Protein AF-A0A9D3UB63-F1 (afdb_monomer)

Str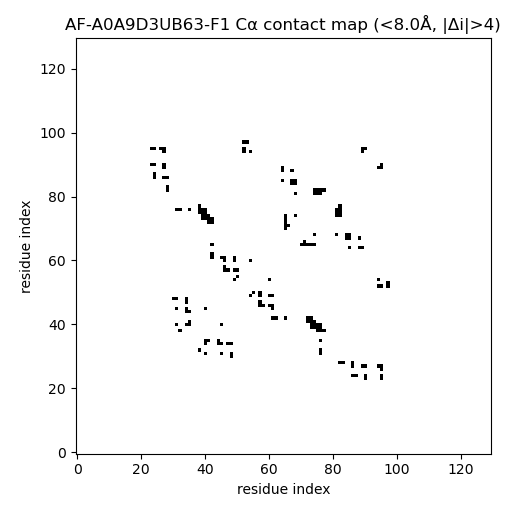ucture (mmCIF, N/CA/C/O backbone):
data_AF-A0A9D3UB63-F1
#
_entry.id   AF-A0A9D3UB63-F1
#
loop_
_atom_site.group_PDB
_atom_site.id
_atom_site.type_symbol
_atom_site.label_atom_id
_atom_site.label_alt_id
_atom_site.label_comp_id
_atom_site.label_asym_id
_atom_site.label_entity_id
_atom_site.label_seq_id
_atom_site.pdbx_PDB_ins_code
_atom_site.Cartn_x
_atom_site.Cartn_y
_atom_site.Cartn_z
_atom_site.occupancy
_atom_site.B_iso_or_equiv
_atom_site.auth_seq_id
_atom_site.auth_comp_id
_atom_site.auth_asym_id
_atom_site.auth_atom_id
_atom_site.pdbx_PDB_model_num
ATOM 1 N N . MET A 1 1 ? 11.722 31.468 -46.242 1.00 42.22 1 MET A N 1
ATOM 2 C CA . MET A 1 1 ? 12.318 30.673 -45.144 1.00 42.22 1 MET A CA 1
ATOM 3 C C . MET A 1 1 ? 11.179 30.040 -44.353 1.00 42.22 1 MET A C 1
ATOM 5 O O . MET A 1 1 ? 10.317 30.798 -43.923 1.00 42.22 1 MET A O 1
ATOM 9 N N . PRO A 1 2 ? 11.086 28.705 -44.220 1.00 45.28 2 PRO A N 1
ATOM 10 C CA . PRO A 1 2 ? 10.014 28.089 -43.444 1.00 45.28 2 PRO A CA 1
ATOM 11 C C . PRO A 1 2 ? 10.282 28.269 -41.943 1.00 45.28 2 PRO A C 1
ATOM 13 O O . PRO A 1 2 ? 11.358 27.945 -41.446 1.00 45.28 2 PRO A O 1
ATOM 16 N N . VAL A 1 3 ? 9.295 28.810 -41.230 1.00 47.94 3 VAL A N 1
ATOM 17 C CA . VAL A 1 3 ? 9.297 28.939 -39.770 1.00 47.94 3 VAL A CA 1
ATOM 18 C C . VAL A 1 3 ? 8.860 27.590 -39.202 1.00 47.94 3 VAL A C 1
ATOM 20 O O . VAL A 1 3 ? 7.702 27.200 -39.341 1.00 47.94 3 VAL A O 1
ATOM 23 N N . PHE A 1 4 ? 9.794 26.841 -38.617 1.00 48.34 4 PHE A N 1
ATOM 24 C CA . PHE A 1 4 ? 9.491 25.563 -37.974 1.00 48.34 4 PHE A CA 1
ATOM 25 C C . PHE A 1 4 ? 8.520 25.775 -36.801 1.00 48.34 4 PHE A C 1
ATOM 27 O O . PHE A 1 4 ? 8.788 26.522 -35.861 1.00 48.34 4 PHE A O 1
ATOM 34 N N . SER A 1 5 ? 7.362 25.119 -36.891 1.00 48.22 5 SER A N 1
ATOM 35 C CA . SER A 1 5 ? 6.271 25.166 -35.918 1.00 48.22 5 SER A CA 1
ATOM 36 C C . SER A 1 5 ? 6.581 24.269 -34.713 1.00 48.22 5 SER A C 1
ATOM 38 O O . SER A 1 5 ? 6.254 23.084 -34.687 1.00 48.22 5 SER A O 1
ATOM 40 N N . SER A 1 6 ? 7.221 24.836 -33.692 1.00 46.97 6 SER A N 1
ATOM 41 C CA . SER A 1 6 ? 7.640 24.131 -32.467 1.00 46.97 6 SER A CA 1
ATOM 42 C C . SER A 1 6 ? 6.583 24.145 -31.349 1.00 46.97 6 SER A C 1
ATOM 44 O O . SER A 1 6 ? 6.937 24.258 -30.178 1.00 46.97 6 SER A O 1
ATOM 46 N N . ARG A 1 7 ? 5.277 24.085 -31.659 1.00 48.91 7 ARG A N 1
ATOM 47 C CA . ARG A 1 7 ? 4.206 24.238 -30.640 1.00 48.91 7 ARG A CA 1
ATOM 48 C C . ARG A 1 7 ? 3.394 22.986 -30.310 1.00 48.91 7 ARG A C 1
ATOM 50 O O . ARG A 1 7 ? 2.526 23.054 -29.445 1.00 48.91 7 ARG A O 1
ATOM 57 N N . VAL A 1 8 ? 3.669 21.851 -30.952 1.00 53.22 8 VAL A N 1
ATOM 58 C CA . VAL A 1 8 ? 2.834 20.638 -30.810 1.00 53.22 8 VAL A CA 1
ATOM 59 C C . VAL A 1 8 ? 3.478 19.547 -29.940 1.00 53.22 8 VAL A C 1
ATOM 61 O O . VAL A 1 8 ? 2.778 18.679 -29.430 1.00 53.22 8 VAL A O 1
ATOM 64 N N . MET A 1 9 ? 4.789 19.612 -29.684 1.00 49.31 9 MET A N 1
ATOM 65 C CA . MET A 1 9 ? 5.508 18.543 -28.972 1.00 49.31 9 MET A CA 1
ATOM 66 C C . MET A 1 9 ? 5.331 18.567 -27.444 1.00 49.31 9 MET A C 1
ATOM 68 O O . MET A 1 9 ? 5.403 17.517 -26.823 1.00 49.31 9 MET A O 1
ATOM 72 N N . PHE A 1 10 ? 5.033 19.709 -26.811 1.00 47.69 10 PHE A N 1
ATOM 73 C CA . PHE A 1 10 ? 4.937 19.780 -25.340 1.00 47.69 10 PHE A CA 1
ATOM 74 C C . PHE A 1 10 ? 3.672 19.127 -24.756 1.00 47.69 10 PHE A C 1
ATOM 76 O O . PHE A 1 10 ? 3.726 18.515 -23.695 1.00 47.69 10 PHE A O 1
ATOM 83 N N . ARG A 1 11 ? 2.533 19.182 -25.460 1.00 52.25 11 ARG A N 1
ATOM 84 C CA . ARG A 1 11 ? 1.254 18.652 -24.942 1.00 52.25 11 ARG A CA 1
ATOM 85 C C . ARG A 1 11 ? 1.214 17.126 -24.828 1.00 52.25 11 ARG A C 1
ATOM 87 O O . ARG A 1 11 ? 0.495 16.600 -23.982 1.00 52.25 11 ARG A O 1
ATOM 94 N N . SER A 1 12 ? 1.964 16.420 -25.674 1.00 54.91 12 SER A N 1
ATOM 95 C CA . SER A 1 12 ? 1.891 14.958 -25.749 1.00 54.91 12 SER A CA 1
ATOM 96 C C . SER A 1 12 ? 2.636 14.261 -24.605 1.00 54.91 12 SER A C 1
ATOM 98 O O . SER A 1 12 ? 2.222 13.181 -24.185 1.00 54.91 12 SER A O 1
ATOM 100 N N . TYR A 1 13 ? 3.704 14.865 -24.073 1.00 56.91 13 TYR A N 1
ATOM 101 C CA . TYR A 1 13 ? 4.464 14.289 -22.956 1.00 56.91 13 TYR A CA 1
ATOM 102 C C . TYR A 1 13 ? 3.701 14.394 -21.632 1.00 56.91 13 TYR A C 1
ATOM 104 O O . TYR A 1 13 ? 3.617 13.407 -20.901 1.00 56.91 13 TYR A O 1
ATOM 112 N N . ASP A 1 14 ? 3.064 15.538 -21.367 1.00 58.19 14 ASP A N 1
ATOM 113 C CA . ASP A 1 14 ? 2.251 15.740 -20.160 1.00 58.19 14 ASP A CA 1
ATOM 114 C C . ASP A 1 14 ? 1.061 14.774 -20.081 1.00 58.19 14 ASP A C 1
ATOM 116 O O . ASP A 1 14 ? 0.749 14.242 -19.015 1.00 58.19 14 ASP A O 1
ATOM 120 N N . GLN A 1 15 ? 0.395 14.507 -21.210 1.00 61.19 15 GLN A N 1
ATOM 121 C CA . GLN A 1 15 ? -0.696 13.529 -21.254 1.00 61.19 15 GLN A CA 1
ATOM 122 C C . GLN A 1 15 ? -0.203 12.100 -21.014 1.00 61.19 15 GLN A C 1
ATOM 124 O O . GLN A 1 15 ? -0.860 11.346 -20.293 1.00 61.19 15 GLN A O 1
ATOM 129 N N . LYS A 1 16 ? 0.956 11.732 -21.570 1.00 61.03 16 LYS A N 1
ATOM 130 C CA . LYS A 1 16 ? 1.533 10.396 -21.391 1.00 61.03 16 LYS A CA 1
ATOM 131 C C . LYS A 1 16 ? 1.916 10.142 -19.929 1.00 61.03 16 LYS A C 1
ATOM 133 O O . LYS A 1 16 ? 1.519 9.122 -19.375 1.00 61.03 16 LYS A O 1
ATOM 138 N N . LEU A 1 17 ? 2.585 11.102 -19.286 1.00 60.47 17 LEU A N 1
ATOM 139 C CA . LEU A 1 17 ? 2.974 11.020 -17.871 1.00 60.47 17 LEU A CA 1
ATOM 140 C C . LEU A 1 17 ? 1.761 10.957 -16.933 1.00 60.47 17 LEU A C 1
ATOM 142 O O . LEU A 1 17 ? 1.756 10.198 -15.964 1.00 60.47 17 LEU A O 1
ATOM 146 N N . ARG A 1 18 ? 0.707 11.731 -17.225 1.00 60.03 18 ARG A N 1
ATOM 147 C CA . ARG A 1 18 ? -0.549 11.691 -16.458 1.00 60.03 18 ARG A CA 1
ATOM 148 C C . ARG A 1 18 ? -1.243 10.338 -16.554 1.00 60.03 18 ARG A C 1
ATOM 150 O O . ARG A 1 18 ? -1.691 9.821 -15.532 1.00 60.03 18 ARG A O 1
ATOM 157 N N . LYS A 1 19 ? -1.309 9.768 -17.759 1.00 66.81 19 LYS A N 1
ATOM 158 C CA . LYS A 1 19 ? -1.910 8.453 -17.992 1.00 66.81 19 LYS A CA 1
ATOM 159 C C . LYS A 1 19 ? -1.121 7.355 -17.280 1.00 66.81 19 LYS A C 1
ATOM 161 O O . LYS A 1 19 ? -1.690 6.607 -16.499 1.00 66.81 19 LYS A O 1
ATOM 166 N N . GLU A 1 20 ? 0.198 7.359 -17.431 1.00 65.81 20 GLU A N 1
ATOM 167 C CA . GLU A 1 20 ? 1.083 6.384 -16.791 1.00 65.81 20 GLU A CA 1
ATOM 168 C C . GLU A 1 20 ? 1.008 6.433 -15.255 1.00 65.81 20 GLU A C 1
ATOM 170 O O . GLU A 1 20 ? 0.964 5.396 -14.592 1.00 65.81 20 GLU A O 1
ATOM 175 N N . ARG A 1 21 ? 0.911 7.632 -14.667 1.00 66.88 21 ARG A N 1
ATOM 176 C CA . ARG A 1 21 ? 0.690 7.797 -13.223 1.00 66.88 21 ARG A CA 1
ATOM 177 C C . ARG A 1 21 ? -0.653 7.217 -12.775 1.00 66.88 21 ARG A C 1
ATOM 179 O O . ARG A 1 21 ? -0.712 6.585 -11.722 1.00 66.88 21 ARG A O 1
ATOM 186 N N . SER A 1 22 ? -1.709 7.429 -13.559 1.00 74.56 22 SER A N 1
ATOM 187 C CA . SER A 1 22 ? -3.040 6.878 -13.286 1.00 74.56 22 SER A CA 1
ATOM 188 C C . SER A 1 22 ? -3.035 5.351 -13.348 1.00 74.56 22 SER A C 1
ATOM 190 O O . SER A 1 22 ? -3.518 4.699 -12.425 1.00 74.56 22 SER A O 1
ATOM 192 N N . ASP A 1 23 ? -2.422 4.780 -14.386 1.00 80.56 23 ASP A N 1
ATOM 193 C CA . ASP A 1 23 ? -2.364 3.331 -14.602 1.00 80.56 23 ASP A CA 1
ATOM 194 C C . ASP A 1 23 ? -1.602 2.629 -13.465 1.00 80.56 23 ASP A C 1
ATOM 196 O O . ASP A 1 23 ? -2.028 1.589 -12.961 1.00 80.56 23 ASP A O 1
ATOM 200 N N . ARG A 1 24 ? -0.500 3.227 -12.993 1.00 79.81 24 ARG A N 1
ATOM 201 C CA . ARG A 1 24 ? 0.290 2.702 -11.865 1.00 79.81 24 ARG A CA 1
ATOM 202 C C . ARG A 1 24 ? -0.478 2.731 -10.550 1.00 79.81 24 ARG A C 1
ATOM 204 O O . ARG A 1 24 ? -0.505 1.731 -9.837 1.00 79.81 24 ARG A O 1
ATOM 211 N N . LYS A 1 25 ? -1.121 3.857 -10.232 1.00 84.94 25 LYS A N 1
ATOM 212 C CA . LYS A 1 25 ? -1.961 3.964 -9.031 1.00 84.94 25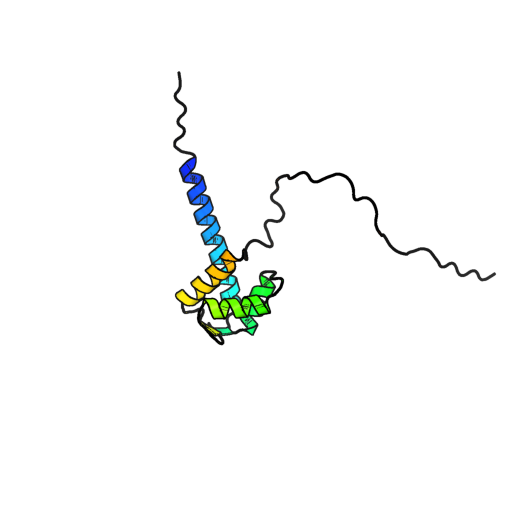 LYS A CA 1
ATOM 213 C C . LYS A 1 25 ? -3.136 2.989 -9.076 1.00 84.94 25 LYS A C 1
ATOM 215 O O . LYS A 1 25 ? -3.442 2.376 -8.059 1.00 84.94 25 LYS A O 1
ATOM 220 N N . SER A 1 26 ? -3.740 2.793 -10.249 1.00 87.19 26 SER A N 1
ATOM 221 C CA . SER A 1 26 ? -4.808 1.808 -10.437 1.00 87.19 26 SER A CA 1
ATOM 222 C C . SER A 1 26 ? -4.326 0.395 -10.109 1.00 87.19 26 SER A C 1
ATOM 224 O O . SER A 1 26 ? -4.969 -0.289 -9.317 1.00 87.19 26 SER A O 1
ATOM 226 N N . LYS A 1 27 ? -3.160 -0.015 -10.628 1.00 87.62 27 LYS A N 1
ATOM 227 C CA . LYS A 1 27 ? -2.568 -1.331 -10.328 1.00 87.62 27 LYS A CA 1
ATOM 228 C C . LYS A 1 27 ? -2.282 -1.515 -8.838 1.00 87.62 27 LYS A C 1
ATOM 230 O O . LYS A 1 27 ? -2.609 -2.551 -8.277 1.00 87.62 27 LYS A O 1
ATOM 235 N N . LEU A 1 28 ? -1.721 -0.499 -8.180 1.00 88.50 28 LEU A N 1
ATOM 236 C CA . LEU A 1 28 ? -1.505 -0.536 -6.730 1.00 88.50 28 LEU A CA 1
ATOM 237 C C . LEU A 1 28 ? -2.825 -0.691 -5.970 1.00 88.50 28 LEU A C 1
ATOM 239 O O . LEU A 1 28 ? -2.918 -1.506 -5.057 1.00 88.50 28 LEU A O 1
ATOM 243 N N . SER A 1 29 ? -3.857 0.058 -6.368 1.00 90.62 29 SER A N 1
ATOM 244 C CA . SER A 1 29 ? -5.178 -0.034 -5.744 1.00 90.62 29 SER A CA 1
ATOM 245 C C . SER A 1 29 ? -5.789 -1.429 -5.888 1.00 90.62 29 SER A C 1
ATOM 247 O O . SER A 1 29 ? -6.415 -1.921 -4.954 1.00 90.62 29 SER A O 1
ATOM 249 N N . GLU A 1 30 ? -5.573 -2.083 -7.029 1.00 90.25 30 GLU A N 1
ATOM 250 C CA . GLU A 1 30 ? -6.048 -3.436 -7.304 1.00 90.25 30 GLU A CA 1
ATOM 251 C C . GLU A 1 30 ? -5.320 -4.471 -6.445 1.00 90.25 30 GLU A C 1
ATOM 253 O O . GLU A 1 30 ? -5.973 -5.312 -5.828 1.00 90.25 30 GLU A O 1
ATOM 258 N N . VAL A 1 31 ? -3.993 -4.349 -6.309 1.00 90.19 31 VAL A N 1
ATOM 259 C CA . VAL A 1 31 ? -3.201 -5.196 -5.405 1.00 90.19 31 VAL A CA 1
ATOM 260 C C . VAL A 1 31 ? -3.733 -5.076 -3.982 1.00 90.19 31 VAL A C 1
ATOM 262 O O . VAL A 1 31 ? -4.122 -6.083 -3.400 1.00 90.19 31 VAL A O 1
ATOM 265 N N . PHE A 1 32 ? -3.852 -3.866 -3.431 1.00 90.06 32 PHE A N 1
ATOM 266 C CA . PHE A 1 32 ? -4.369 -3.696 -2.071 1.00 90.06 32 PHE A CA 1
ATOM 267 C C . PHE A 1 32 ? -5.787 -4.265 -1.912 1.00 90.06 32 PHE A C 1
ATOM 269 O O . PHE A 1 32 ? -6.046 -5.001 -0.963 1.00 90.06 32 PHE A O 1
ATOM 276 N N . LYS A 1 33 ? -6.687 -4.025 -2.871 1.00 90.88 33 LYS A N 1
ATOM 277 C CA . LYS A 1 33 ? -8.036 -4.613 -2.846 1.00 90.88 33 LYS A CA 1
ATOM 278 C C . LYS A 1 33 ? -8.024 -6.142 -2.883 1.00 90.88 33 LYS A C 1
ATOM 280 O O . LYS A 1 33 ? -8.859 -6.746 -2.223 1.00 90.88 33 LYS A O 1
ATOM 285 N N . SER A 1 34 ? -7.093 -6.763 -3.608 1.00 91.50 34 SER A N 1
ATOM 286 C CA . SER A 1 34 ? -6.992 -8.228 -3.697 1.00 91.50 34 SER A CA 1
ATOM 287 C C . SER A 1 34 ? -6.609 -8.894 -2.371 1.00 91.50 34 SER A C 1
ATOM 289 O O . SER A 1 34 ? -7.014 -10.025 -2.120 1.00 91.50 34 SER A O 1
ATOM 291 N N . TYR A 1 35 ? -5.881 -8.178 -1.508 1.00 90.25 35 TYR A N 1
ATOM 292 C CA . TYR A 1 35 ? -5.504 -8.637 -0.166 1.00 90.25 35 TYR A CA 1
ATOM 293 C C . TYR A 1 35 ? -6.512 -8.235 0.919 1.00 90.25 35 TYR A C 1
ATOM 295 O O . TYR A 1 35 ? -6.391 -8.671 2.064 1.00 90.25 35 TYR A O 1
ATOM 303 N N . ALA A 1 36 ? -7.509 -7.411 0.592 1.00 89.56 36 ALA A N 1
ATOM 304 C CA . ALA A 1 36 ? -8.530 -7.017 1.547 1.00 89.56 36 ALA A CA 1
ATOM 305 C C . ALA A 1 36 ? -9.504 -8.174 1.807 1.00 89.56 36 ALA A C 1
ATOM 307 O O . ALA A 1 36 ? -10.154 -8.680 0.893 1.00 89.56 36 ALA A O 1
ATOM 308 N N . SER A 1 37 ? -9.656 -8.554 3.073 1.00 88.38 37 SER A N 1
ATOM 309 C CA . SER A 1 37 ? -10.666 -9.520 3.504 1.00 88.38 37 SER A CA 1
ATOM 310 C C . SER A 1 37 ? -11.913 -8.761 3.938 1.00 88.38 37 SER A C 1
ATOM 312 O O . SER A 1 37 ? -11.849 -7.914 4.822 1.00 88.38 37 SER A O 1
ATOM 314 N N . ASN A 1 38 ? -13.054 -9.013 3.288 1.00 86.88 38 ASN A N 1
ATOM 315 C CA . ASN A 1 38 ? -14.318 -8.305 3.552 1.00 86.88 38 ASN A CA 1
ATOM 316 C C . ASN A 1 38 ? -14.213 -6.767 3.468 1.00 86.88 38 ASN A C 1
ATOM 318 O O . ASN A 1 38 ? -14.896 -6.050 4.195 1.00 86.88 38 ASN A O 1
ATOM 322 N N . GLY A 1 39 ? -13.343 -6.253 2.594 1.00 84.62 39 GLY A N 1
ATOM 323 C CA . GLY A 1 39 ? -13.138 -4.811 2.449 1.00 84.62 39 GLY A CA 1
ATOM 324 C C . GLY A 1 39 ? -12.260 -4.181 3.533 1.00 84.62 39 GLY A C 1
ATOM 325 O O . GLY A 1 39 ? -12.155 -2.955 3.598 1.00 84.62 39 GLY A O 1
ATOM 326 N N . VAL A 1 40 ? -11.596 -4.999 4.349 1.00 89.81 40 VAL A N 1
ATOM 327 C CA . VAL A 1 40 ? -10.672 -4.561 5.393 1.00 89.81 40 VAL A CA 1
ATOM 328 C C . VAL A 1 40 ? -9.275 -5.115 5.116 1.00 89.81 40 VAL A C 1
ATOM 330 O O . VAL A 1 40 ? -9.095 -6.266 4.714 1.00 89.81 40 VAL A O 1
ATOM 333 N N . LEU A 1 41 ? -8.279 -4.249 5.264 1.00 89.69 41 LEU A N 1
ATOM 334 C CA . LEU A 1 41 ? -6.865 -4.532 5.077 1.00 89.69 41 LEU A CA 1
ATOM 335 C C . LEU A 1 41 ? -6.180 -4.469 6.438 1.00 89.69 41 LEU A C 1
ATOM 337 O O . LEU A 1 41 ? -5.819 -3.395 6.930 1.00 89.69 41 LEU A O 1
ATOM 341 N N . ASP A 1 42 ? -6.023 -5.643 7.033 1.00 90.94 42 ASP A N 1
ATOM 342 C CA . ASP A 1 42 ? -5.350 -5.808 8.312 1.00 90.94 42 ASP A CA 1
ATOM 343 C C . ASP A 1 42 ? -3.838 -5.669 8.150 1.00 90.94 42 ASP A C 1
ATOM 345 O O . ASP A 1 42 ? -3.284 -5.753 7.049 1.00 90.94 42 ASP A O 1
ATOM 349 N N . LYS A 1 43 ? -3.135 -5.500 9.270 1.00 88.38 43 LYS A N 1
ATOM 350 C CA . LYS A 1 43 ? -1.671 -5.401 9.295 1.00 88.38 43 LYS A CA 1
ATOM 351 C C . LYS A 1 43 ? -0.973 -6.570 8.586 1.00 88.38 43 LYS A C 1
ATOM 353 O O . LYS A 1 43 ? 0.041 -6.361 7.918 1.00 88.38 43 LYS A O 1
ATOM 358 N N . GLU A 1 44 ? -1.496 -7.787 8.725 1.00 89.81 44 GLU A N 1
ATOM 359 C CA . GLU A 1 44 ? -0.938 -8.975 8.068 1.00 89.81 44 GLU A CA 1
ATOM 360 C C . GLU A 1 44 ? -1.167 -8.946 6.555 1.00 89.81 44 GLU A C 1
ATOM 362 O O . GLU A 1 44 ? -0.210 -9.082 5.795 1.00 89.81 44 GLU A O 1
ATOM 367 N N . SER A 1 45 ? -2.389 -8.639 6.119 1.00 91.44 45 SER A N 1
ATOM 368 C CA . SER A 1 45 ? -2.732 -8.478 4.703 1.00 91.44 45 SER A CA 1
ATOM 369 C C . SER A 1 45 ? -1.950 -7.342 4.037 1.00 91.44 45 SER A C 1
ATOM 371 O O . SER A 1 45 ? -1.523 -7.465 2.891 1.00 91.44 45 SER A O 1
ATOM 373 N N . LEU A 1 46 ? -1.701 -6.243 4.760 1.00 89.88 46 LEU A N 1
ATOM 374 C CA . LEU A 1 46 ? -0.849 -5.142 4.303 1.00 89.88 46 LEU A CA 1
ATOM 375 C C . LEU A 1 46 ? 0.591 -5.603 4.098 1.00 89.88 46 LEU A C 1
ATOM 377 O O . LEU A 1 46 ? 1.205 -5.274 3.085 1.00 89.88 46 LEU A O 1
ATOM 381 N N . LYS A 1 47 ? 1.137 -6.363 5.051 1.00 91.00 47 LYS A N 1
ATOM 382 C CA . LYS A 1 47 ? 2.486 -6.928 4.945 1.00 91.00 47 LYS A CA 1
ATOM 383 C C . LYS A 1 47 ? 2.593 -7.824 3.711 1.00 91.00 47 LYS A C 1
ATOM 385 O O . LYS A 1 47 ? 3.566 -7.690 2.974 1.00 91.00 47 LYS A O 1
ATOM 390 N N . ASP A 1 48 ? 1.602 -8.674 3.463 1.00 90.12 48 ASP A N 1
ATOM 391 C CA . ASP A 1 48 ? 1.594 -9.576 2.308 1.00 90.12 48 ASP A CA 1
ATOM 392 C C . ASP A 1 48 ? 1.420 -8.813 0.986 1.00 90.12 48 ASP A C 1
ATOM 394 O O . ASP A 1 48 ? 2.103 -9.114 0.006 1.00 90.12 48 ASP A O 1
ATOM 398 N N . ALA A 1 49 ? 0.615 -7.747 0.972 1.00 90.25 49 ALA A N 1
ATOM 399 C CA . ALA A 1 49 ? 0.515 -6.841 -0.169 1.00 90.25 49 ALA A CA 1
ATOM 400 C C . ALA A 1 49 ? 1.858 -6.150 -0.468 1.00 90.25 49 ALA A C 1
ATOM 402 O O . ALA A 1 49 ? 2.303 -6.126 -1.614 1.00 90.25 49 ALA A O 1
ATOM 403 N N . PHE A 1 50 ? 2.551 -5.629 0.550 1.00 89.75 50 PHE A N 1
ATOM 404 C CA . PHE A 1 50 ? 3.882 -5.038 0.371 1.00 89.75 50 PHE A CA 1
ATOM 405 C C . PHE A 1 50 ? 4.937 -6.075 -0.022 1.00 89.75 50 PHE A C 1
ATOM 407 O O . PHE A 1 50 ? 5.848 -5.749 -0.781 1.00 89.75 50 PHE A O 1
ATOM 414 N N . LEU A 1 51 ? 4.813 -7.314 0.451 1.00 89.25 51 LEU A N 1
ATOM 415 C CA . LEU A 1 51 ? 5.672 -8.417 0.034 1.00 89.25 51 LEU A CA 1
ATOM 416 C C . LEU A 1 51 ? 5.480 -8.736 -1.458 1.00 89.25 51 LEU A C 1
ATOM 418 O O . LEU A 1 51 ? 6.471 -8.891 -2.163 1.00 89.25 51 LEU A O 1
ATOM 422 N N . HIS A 1 52 ? 4.238 -8.753 -1.956 1.00 88.38 52 HIS A N 1
ATOM 423 C CA . HIS A 1 52 ? 3.942 -8.908 -3.389 1.00 88.38 52 HIS A CA 1
ATOM 424 C C . HIS A 1 52 ? 4.502 -7.738 -4.215 1.00 88.38 52 HIS A C 1
ATOM 426 O O . HIS A 1 52 ? 4.936 -7.912 -5.348 1.00 88.38 52 HIS A O 1
ATOM 432 N N . LEU A 1 53 ? 4.569 -6.539 -3.638 1.00 86.00 53 LEU A N 1
ATOM 433 C CA . LEU A 1 53 ? 5.199 -5.373 -4.265 1.00 86.00 53 LEU A CA 1
ATOM 434 C C . LEU A 1 53 ? 6.742 -5.374 -4.170 1.00 86.00 53 LEU A C 1
ATOM 436 O O . LEU A 1 53 ? 7.357 -4.329 -4.395 1.00 86.00 53 LEU A O 1
ATOM 440 N N . ASP A 1 54 ? 7.364 -6.513 -3.838 1.00 85.06 54 ASP A N 1
ATOM 441 C CA . ASP A 1 54 ? 8.813 -6.697 -3.667 1.00 85.06 54 ASP A CA 1
ATOM 442 C C . ASP A 1 54 ? 9.437 -5.740 -2.627 1.00 85.06 54 ASP A C 1
ATOM 444 O O . ASP A 1 54 ? 10.585 -5.293 -2.748 1.00 85.06 54 ASP A O 1
ATOM 448 N N . ALA A 1 55 ? 8.694 -5.383 -1.573 1.00 84.75 55 ALA A N 1
ATOM 449 C CA . ALA A 1 55 ? 9.232 -4.535 -0.515 1.00 84.75 55 ALA A CA 1
ATOM 450 C C . ALA A 1 55 ? 10.314 -5.267 0.293 1.00 84.75 55 ALA A C 1
ATOM 452 O O . ALA A 1 55 ? 10.073 -6.315 0.882 1.00 84.75 55 ALA A O 1
ATOM 453 N N . ALA A 1 56 ? 11.490 -4.646 0.427 1.00 80.88 56 ALA A N 1
ATO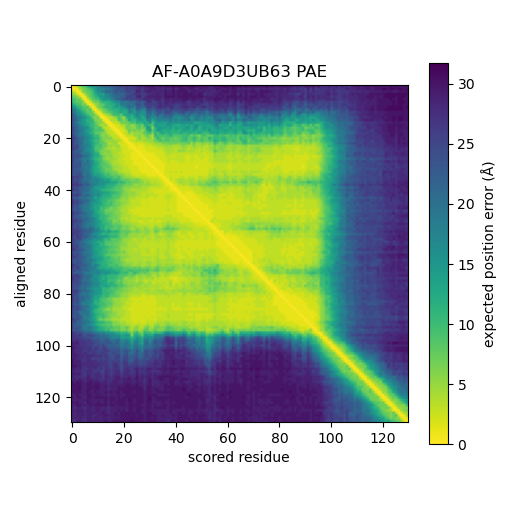M 454 C CA . ALA A 1 56 ? 12.596 -5.192 1.221 1.00 80.88 56 ALA A CA 1
ATOM 455 C C . ALA A 1 56 ? 12.294 -5.294 2.733 1.00 80.88 56 ALA A C 1
ATOM 457 O O . ALA A 1 56 ? 12.896 -6.099 3.437 1.00 80.88 56 ALA A O 1
ATOM 458 N N . MET A 1 57 ? 11.383 -4.464 3.254 1.00 86.00 57 MET A N 1
ATOM 459 C CA . MET A 1 57 ? 10.981 -4.451 4.669 1.00 86.00 57 MET A CA 1
ATOM 460 C C . MET A 1 57 ? 9.452 -4.334 4.799 1.00 86.00 57 MET A C 1
ATOM 462 O O . MET A 1 57 ? 8.957 -3.288 5.228 1.00 86.00 57 MET A O 1
ATOM 466 N N . PRO A 1 58 ? 8.680 -5.375 4.442 1.00 86.12 58 PRO A N 1
ATOM 467 C CA . PRO A 1 58 ? 7.224 -5.283 4.294 1.00 86.12 58 PRO A CA 1
ATOM 468 C C . PRO A 1 58 ? 6.516 -4.936 5.609 1.00 86.12 58 PRO A C 1
ATOM 470 O O . PRO A 1 58 ? 5.590 -4.132 5.620 1.00 86.12 58 PRO A O 1
ATOM 473 N N . TYR A 1 59 ? 7.008 -5.452 6.738 1.00 88.25 59 TYR A N 1
ATOM 474 C CA . TYR A 1 59 ? 6.455 -5.161 8.064 1.00 88.25 59 TYR A CA 1
ATOM 475 C C . TYR A 1 59 ? 6.535 -3.668 8.422 1.00 88.25 59 TYR A C 1
ATOM 477 O O . TYR A 1 59 ? 5.556 -3.073 8.865 1.00 88.25 59 TYR A O 1
ATOM 485 N N . ARG A 1 60 ? 7.689 -3.037 8.168 1.00 88.19 60 ARG A N 1
ATOM 486 C CA . ARG A 1 60 ? 7.891 -1.606 8.433 1.00 88.19 60 ARG A CA 1
ATOM 487 C C . ARG A 1 60 ? 7.042 -0.736 7.505 1.00 88.19 60 ARG A C 1
ATOM 489 O O . ARG A 1 60 ? 6.523 0.283 7.947 1.00 88.19 60 ARG A O 1
ATOM 496 N N . GLN A 1 61 ? 6.890 -1.137 6.239 1.00 89.06 61 GLN A N 1
ATOM 497 C CA . GLN A 1 61 ? 6.037 -0.416 5.288 1.00 89.06 61 GLN A CA 1
ATOM 498 C C . GLN A 1 61 ? 4.559 -0.515 5.672 1.00 89.06 61 GLN A C 1
ATOM 500 O O . GLN A 1 61 ? 3.857 0.485 5.601 1.00 89.06 61 GLN A O 1
ATOM 505 N N . ALA A 1 62 ? 4.098 -1.678 6.141 1.00 89.75 62 ALA A N 1
ATOM 506 C CA . ALA A 1 62 ? 2.732 -1.850 6.631 1.00 89.75 62 ALA A CA 1
ATOM 507 C C . ALA A 1 62 ? 2.435 -0.951 7.846 1.00 89.75 62 ALA A C 1
ATOM 509 O O . ALA A 1 62 ? 1.403 -0.283 7.880 1.00 89.75 62 ALA A O 1
ATOM 510 N N . GLU A 1 63 ? 3.351 -0.874 8.818 1.00 90.25 63 GLU A N 1
ATOM 511 C CA . GLU A 1 63 ? 3.199 0.011 9.983 1.00 90.25 63 GLU A C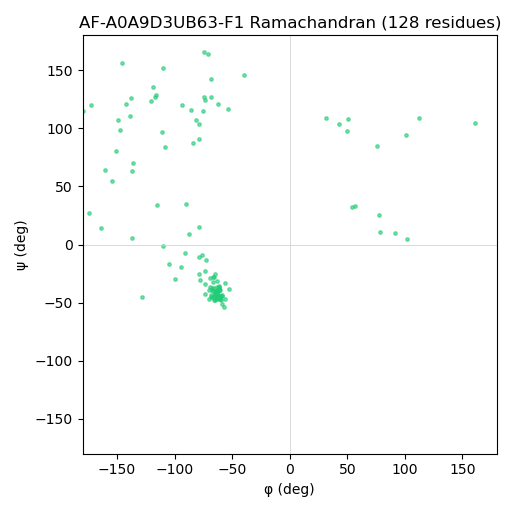A 1
ATOM 512 C C . GLU A 1 63 ? 3.221 1.498 9.612 1.00 90.25 63 GLU A C 1
ATOM 514 O O . GLU A 1 63 ? 2.397 2.275 10.099 1.00 90.25 63 GLU A O 1
ATOM 519 N N . GLU A 1 64 ? 4.142 1.911 8.739 1.00 90.12 64 GLU A N 1
ATOM 520 C CA . GLU A 1 64 ? 4.169 3.291 8.253 1.00 90.12 64 GLU A CA 1
ATOM 521 C C . GLU A 1 64 ? 2.912 3.630 7.450 1.00 90.12 64 GLU A C 1
ATOM 523 O O . GLU A 1 64 ? 2.368 4.717 7.628 1.00 90.12 64 GLU A O 1
ATOM 528 N N . ALA A 1 65 ? 2.422 2.716 6.613 1.00 87.38 65 ALA A N 1
ATOM 529 C CA . ALA A 1 65 ? 1.204 2.911 5.840 1.00 87.38 65 ALA A CA 1
ATOM 530 C C . ALA A 1 65 ? -0.014 3.131 6.747 1.00 87.38 65 ALA A C 1
ATOM 532 O O . ALA A 1 65 ? -0.748 4.099 6.554 1.00 87.38 65 ALA A O 1
ATOM 533 N N . LEU A 1 66 ? -0.182 2.306 7.788 1.00 90.06 66 LEU A N 1
ATOM 534 C CA . LEU A 1 66 ? -1.218 2.498 8.810 1.00 90.06 66 LEU A CA 1
ATOM 535 C C . LEU A 1 66 ? -1.105 3.878 9.468 1.00 90.06 66 LEU A C 1
ATOM 537 O O . LEU A 1 66 ? -2.087 4.619 9.547 1.00 90.06 66 LEU A O 1
ATOM 541 N N . ARG A 1 67 ? 0.113 4.272 9.855 1.00 89.56 67 ARG A N 1
ATOM 542 C CA . ARG A 1 67 ? 0.380 5.575 10.475 1.00 89.56 67 ARG A CA 1
ATOM 543 C C . ARG A 1 67 ? 0.071 6.751 9.545 1.00 89.56 67 ARG A C 1
ATOM 545 O O . ARG A 1 67 ? -0.446 7.759 10.017 1.00 89.56 67 ARG A O 1
ATOM 552 N N . VAL A 1 68 ? 0.378 6.638 8.253 1.00 89.44 68 VAL A N 1
ATOM 553 C CA . VAL A 1 68 ? 0.112 7.679 7.243 1.00 89.44 68 VAL A CA 1
ATOM 554 C C . VAL A 1 68 ? -1.383 7.818 6.970 1.00 89.44 68 VAL A C 1
ATOM 556 O O . VAL A 1 68 ? -1.875 8.937 6.859 1.00 89.44 68 VAL A O 1
ATOM 559 N N . VAL A 1 69 ? -2.115 6.704 6.923 1.00 87.69 69 VAL A N 1
ATOM 560 C CA . VAL A 1 69 ? -3.582 6.701 6.792 1.00 87.69 69 VAL A CA 1
ATOM 561 C C . VAL A 1 69 ? -4.268 7.139 8.099 1.00 87.69 69 VAL A C 1
ATOM 563 O O . VAL A 1 69 ? -5.448 7.476 8.110 1.00 87.69 69 VAL A O 1
ATOM 566 N N . GLY A 1 70 ? -3.534 7.192 9.214 1.00 87.19 70 GLY A N 1
ATOM 567 C CA . GLY A 1 70 ? -4.065 7.591 10.518 1.00 87.19 70 GLY A CA 1
ATOM 568 C C . GLY A 1 70 ? -4.877 6.488 11.201 1.00 87.19 70 GLY A C 1
ATOM 569 O O . GLY A 1 70 ? -5.757 6.776 12.012 1.00 87.19 70 GLY A O 1
ATOM 570 N N . LYS A 1 71 ? -4.603 5.223 10.871 1.00 87.31 71 LYS A N 1
ATOM 571 C CA . LYS A 1 71 ? -5.240 4.041 11.465 1.00 87.31 71 LYS A CA 1
ATOM 572 C C . LYS A 1 71 ? -4.241 3.283 12.330 1.00 87.31 71 LYS A C 1
ATOM 574 O O . LYS A 1 71 ? -3.037 3.323 12.094 1.00 87.31 71 LYS A O 1
ATOM 579 N N . SER A 1 72 ? -4.742 2.582 13.343 1.00 80.88 72 SER A N 1
ATOM 580 C CA . SER A 1 72 ? -3.889 1.834 14.279 1.00 80.88 72 SER A CA 1
ATOM 581 C C . SER A 1 72 ? -3.801 0.340 13.977 1.00 80.88 72 SER A C 1
ATOM 583 O O . SER A 1 72 ? -2.773 -0.261 14.269 1.00 80.88 72 SER A O 1
ATOM 585 N N . TYR A 1 73 ? -4.848 -0.253 13.397 1.00 81.19 73 TYR A N 1
ATOM 586 C CA . TYR A 1 73 ? -4.960 -1.710 13.250 1.00 81.19 73 TYR A CA 1
ATOM 587 C C . TYR A 1 73 ? -5.278 -2.147 11.820 1.00 81.19 73 TYR A C 1
ATOM 589 O O . TYR A 1 73 ? -4.628 -3.052 11.302 1.00 81.19 73 TYR A O 1
ATOM 597 N N . GLU A 1 74 ? -6.225 -1.469 11.175 1.00 88.69 74 GLU A N 1
ATOM 598 C CA . GLU A 1 74 ? -6.777 -1.883 9.887 1.00 88.69 74 GLU A CA 1
ATOM 599 C C . GLU A 1 74 ? -7.136 -0.681 9.005 1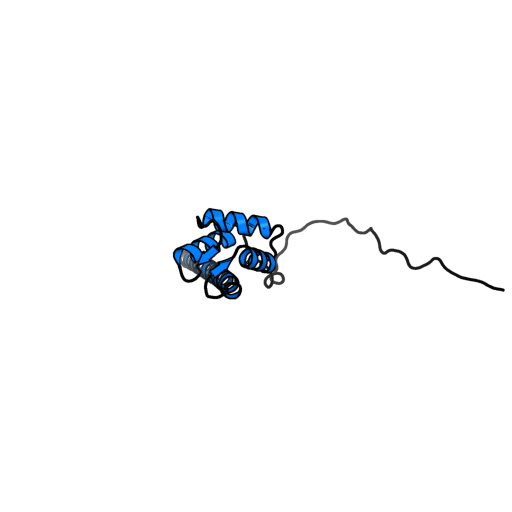.00 88.69 74 GLU A C 1
ATOM 601 O O . GLU A 1 74 ? -7.388 0.427 9.494 1.00 88.69 74 GLU A O 1
ATOM 606 N N . ILE A 1 75 ? -7.167 -0.909 7.693 1.00 87.25 75 ILE A N 1
ATOM 607 C CA . ILE A 1 75 ? -7.564 0.077 6.683 1.00 87.25 75 ILE A CA 1
ATOM 608 C C . ILE A 1 75 ? -8.815 -0.429 5.973 1.00 87.25 75 ILE A C 1
ATOM 610 O O . ILE A 1 75 ? -8.820 -1.526 5.427 1.00 87.25 75 ILE A O 1
ATOM 614 N N . ASN A 1 76 ? -9.868 0.384 5.917 1.00 88.38 76 ASN A N 1
ATOM 615 C CA . ASN A 1 76 ? -11.065 0.041 5.156 1.00 88.38 76 ASN A CA 1
ATOM 616 C C . ASN A 1 76 ? -10.888 0.458 3.687 1.00 88.38 76 ASN A C 1
ATOM 618 O O . ASN A 1 76 ? -10.794 1.649 3.390 1.00 88.38 76 ASN A O 1
ATOM 622 N N . VAL A 1 77 ? -10.876 -0.503 2.759 1.00 85.88 77 VAL A N 1
ATOM 623 C CA . VAL A 1 77 ? -10.712 -0.219 1.321 1.00 85.88 77 VAL A CA 1
ATOM 624 C C . VAL A 1 77 ? -11.982 0.276 0.631 1.00 85.88 77 VAL A C 1
ATOM 626 O O . VAL A 1 77 ? -11.898 0.756 -0.500 1.00 85.88 77 VAL A O 1
ATOM 629 N N . HIS A 1 78 ? -13.145 0.203 1.286 1.00 86.25 78 HIS A N 1
ATOM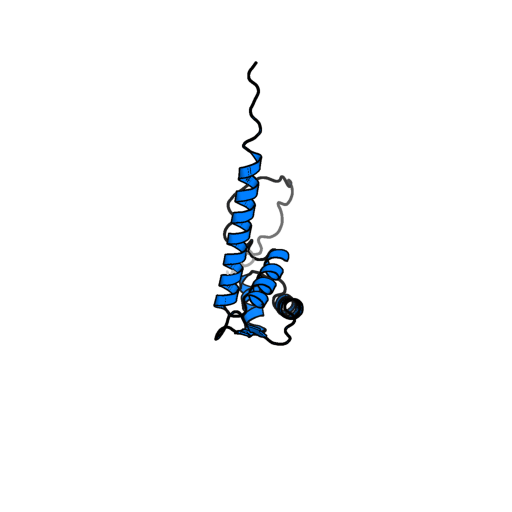 630 C CA . HIS A 1 78 ? -14.351 0.892 0.817 1.00 86.25 78 HIS A CA 1
ATOM 631 C C . HIS A 1 78 ? -14.272 2.401 1.047 1.00 86.25 78 HIS A C 1
ATOM 633 O O . HIS A 1 78 ? -14.946 3.161 0.352 1.00 86.25 78 HIS A O 1
ATOM 639 N N . ASN A 1 79 ? -13.446 2.847 1.998 1.00 88.88 79 ASN A N 1
ATOM 640 C CA . ASN A 1 79 ? -13.173 4.261 2.161 1.00 88.88 79 ASN A CA 1
ATOM 641 C C . ASN A 1 79 ? -12.150 4.700 1.111 1.00 88.88 79 ASN A C 1
ATOM 643 O O . ASN A 1 79 ? -10.948 4.459 1.236 1.00 88.88 79 ASN A O 1
ATOM 647 N N . GLU A 1 80 ? -12.640 5.380 0.078 1.00 87.00 80 GLU A N 1
ATOM 648 C CA . GLU A 1 80 ? -11.812 5.886 -1.016 1.00 87.00 80 GLU A CA 1
ATOM 649 C C . GLU A 1 80 ? -10.680 6.794 -0.522 1.00 87.00 80 GLU A C 1
ATOM 651 O O . GLU A 1 80 ? -9.592 6.771 -1.090 1.00 87.00 80 GLU A O 1
ATOM 656 N N . THR A 1 81 ? -10.896 7.549 0.561 1.00 89.50 81 THR A N 1
ATOM 657 C CA . THR A 1 81 ? -9.870 8.438 1.131 1.00 89.50 81 THR A CA 1
ATOM 658 C C . THR A 1 81 ? -8.714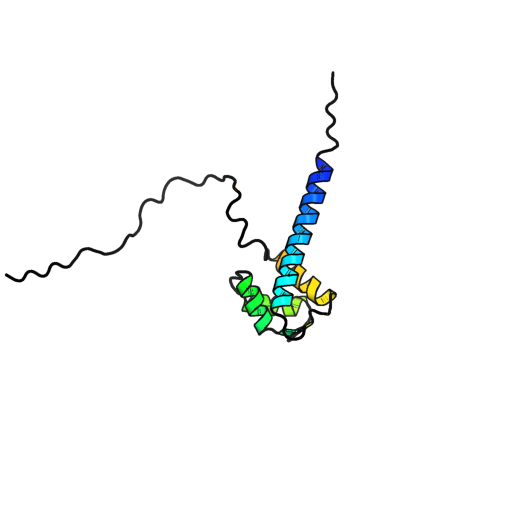 7.638 1.722 1.00 89.50 81 THR A C 1
ATOM 660 O O . THR A 1 81 ? -7.546 7.937 1.457 1.00 89.50 81 THR A O 1
ATOM 663 N N . ASP A 1 82 ? -9.036 6.591 2.482 1.00 89.06 82 ASP A N 1
ATOM 664 C CA . ASP A 1 82 ? -8.046 5.745 3.149 1.00 89.06 82 ASP A CA 1
ATOM 665 C C . ASP A 1 82 ? -7.253 4.941 2.109 1.00 89.06 82 ASP A C 1
ATOM 667 O O . ASP A 1 82 ? -6.019 4.923 2.126 1.00 89.06 82 ASP A O 1
ATOM 671 N N . LEU A 1 83 ? -7.960 4.353 1.137 1.00 89.75 83 LEU A N 1
ATOM 672 C CA . LEU A 1 83 ? -7.347 3.619 0.035 1.00 89.75 83 LEU A CA 1
ATOM 673 C C . LEU A 1 83 ? -6.468 4.523 -0.838 1.00 89.75 83 LEU A C 1
ATOM 675 O O . LEU A 1 83 ? -5.353 4.138 -1.183 1.00 89.75 83 LEU A O 1
ATOM 679 N N . ASN A 1 84 ? -6.934 5.721 -1.200 1.00 91.25 84 ASN A N 1
ATOM 680 C CA . ASN A 1 84 ? -6.154 6.634 -2.034 1.00 91.25 84 ASN A CA 1
ATOM 681 C C . ASN A 1 84 ? -4.895 7.122 -1.299 1.00 91.25 84 ASN A C 1
ATOM 683 O O . ASN A 1 84 ? -3.828 7.196 -1.901 1.00 91.25 84 ASN A O 1
ATOM 687 N N . THR A 1 85 ? -4.982 7.358 0.014 1.00 92.06 85 THR A N 1
ATOM 688 C CA . THR A 1 85 ? -3.825 7.719 0.851 1.00 92.06 85 THR A CA 1
ATOM 689 C C . THR A 1 85 ? -2.799 6.582 0.921 1.00 92.06 85 THR A C 1
ATOM 691 O O . THR A 1 85 ? -1.597 6.822 0.779 1.00 92.06 85 THR A O 1
ATOM 694 N N . LEU A 1 86 ? -3.256 5.334 1.068 1.00 90.50 86 LEU A N 1
ATOM 695 C CA . LEU A 1 86 ? -2.404 4.140 1.027 1.00 90.50 8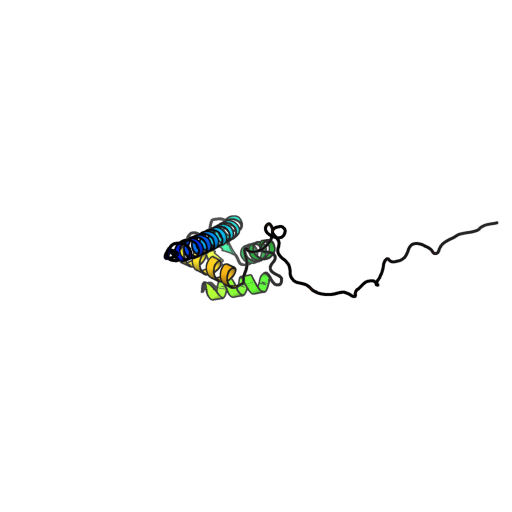6 LEU A CA 1
ATOM 696 C C . LEU A 1 86 ? -1.705 3.982 -0.334 1.00 90.50 86 LEU A C 1
ATOM 698 O O . LEU A 1 86 ? -0.495 3.752 -0.400 1.00 90.50 86 LEU A O 1
ATOM 702 N N . VAL A 1 87 ? -2.458 4.137 -1.425 1.00 91.44 87 VAL A N 1
ATOM 703 C CA . VAL A 1 87 ? -1.937 4.060 -2.797 1.00 91.44 87 VAL A CA 1
ATOM 704 C C . VAL A 1 87 ? -0.935 5.180 -3.064 1.00 91.44 87 VAL A C 1
ATOM 706 O O . VAL A 1 87 ? 0.112 4.927 -3.659 1.00 91.44 87 VAL A O 1
ATOM 709 N N . ASP A 1 88 ? -1.204 6.399 -2.597 1.00 90.62 88 ASP A N 1
ATOM 710 C CA . ASP A 1 88 ? -0.294 7.536 -2.725 1.00 90.62 88 ASP A CA 1
ATOM 711 C C . ASP A 1 88 ? 0.999 7.325 -1.944 1.00 90.62 88 ASP A C 1
ATOM 713 O O . ASP A 1 88 ? 2.081 7.603 -2.467 1.00 90.62 88 ASP A O 1
ATOM 717 N N . TYR A 1 89 ? 0.915 6.777 -0.731 1.00 90.19 89 TYR A N 1
ATOM 718 C CA . TYR A 1 89 ? 2.089 6.380 0.039 1.00 90.19 89 TYR A CA 1
ATOM 719 C C . TYR A 1 89 ? 2.932 5.351 -0.725 1.00 90.19 89 TYR A C 1
ATOM 721 O O . TYR A 1 89 ? 4.132 5.562 -0.925 1.00 90.19 89 TYR A O 1
ATOM 729 N N . ALA A 1 90 ? 2.305 4.276 -1.211 1.00 88.94 90 ALA A N 1
ATOM 730 C CA . ALA A 1 90 ? 3.004 3.218 -1.929 1.00 88.94 90 ALA A CA 1
ATOM 731 C C . ALA A 1 90 ? 3.639 3.733 -3.235 1.00 88.94 90 ALA A C 1
ATOM 733 O O . ALA A 1 90 ? 4.810 3.468 -3.517 1.00 88.94 90 ALA A O 1
ATOM 734 N N . TYR A 1 91 ? 2.900 4.548 -3.989 1.00 87.94 91 TYR A N 1
ATOM 735 C CA . TYR A 1 91 ? 3.379 5.198 -5.205 1.00 87.94 91 TYR A CA 1
ATOM 736 C C . TYR A 1 91 ? 4.581 6.112 -4.929 1.00 87.94 91 TYR A C 1
ATOM 738 O O . TYR A 1 91 ? 5.579 6.058 -5.647 1.00 87.94 91 TYR A O 1
ATOM 746 N N . ASN A 1 92 ? 4.524 6.928 -3.871 1.00 87.69 92 ASN A N 1
ATOM 747 C CA . ASN A 1 92 ? 5.607 7.846 -3.502 1.00 87.69 92 ASN A CA 1
ATOM 748 C C . ASN A 1 92 ? 6.874 7.112 -3.039 1.00 87.69 92 ASN A C 1
ATOM 750 O O . ASN A 1 92 ? 7.977 7.625 -3.221 1.00 87.69 92 ASN A O 1
ATOM 754 N N . LYS A 1 93 ? 6.738 5.909 -2.473 1.00 84.38 93 LYS A N 1
ATOM 755 C CA . LYS A 1 93 ? 7.871 5.026 -2.149 1.00 84.38 93 LYS A CA 1
ATOM 756 C C . LYS A 1 93 ? 8.460 4.318 -3.377 1.00 84.38 93 LYS A C 1
ATOM 758 O O . LYS A 1 93 ? 9.522 3.713 -3.264 1.00 84.38 93 LYS A O 1
ATOM 763 N N . GLY A 1 94 ? 7.806 4.404 -4.537 1.00 82.69 94 GLY A N 1
ATOM 764 C CA . GLY A 1 94 ? 8.251 3.780 -5.785 1.00 82.69 94 GLY A CA 1
ATOM 765 C C . GLY A 1 94 ? 7.705 2.370 -6.019 1.00 82.69 94 GLY A C 1
ATOM 766 O O . GLY A 1 94 ? 8.136 1.700 -6.959 1.00 82.69 94 GLY A O 1
ATOM 767 N N . TYR A 1 95 ? 6.746 1.916 -5.207 1.00 77.19 95 TYR A N 1
ATOM 768 C CA . TYR A 1 95 ? 6.057 0.653 -5.456 1.00 77.19 95 TYR A CA 1
ATOM 769 C C . TYR A 1 95 ? 5.185 0.774 -6.718 1.00 77.19 95 TYR A C 1
ATOM 771 O O . TYR A 1 95 ? 4.620 1.829 -7.005 1.00 77.19 95 TYR A O 1
ATOM 779 N N . GLY A 1 96 ? 5.112 -0.300 -7.510 1.00 65.56 96 GLY A N 1
ATOM 780 C CA . GLY A 1 96 ? 4.430 -0.318 -8.814 1.00 65.56 96 GLY A CA 1
ATOM 781 C C . GLY A 1 96 ? 5.355 -0.233 -10.038 1.00 65.56 96 GLY A C 1
ATOM 782 O O . GLY A 1 96 ? 4.855 -0.167 -11.160 1.00 65.56 96 GLY A O 1
ATOM 783 N N . TRP A 1 97 ? 6.682 -0.243 -9.838 1.00 56.75 97 TRP A N 1
ATOM 784 C CA . TRP A 1 97 ? 7.681 -0.268 -10.922 1.00 56.75 97 TRP A CA 1
ATOM 785 C C . TRP A 1 97 ? 8.178 -1.684 -11.303 1.00 56.75 97 TRP A C 1
ATOM 787 O O . TRP A 1 97 ? 8.662 -1.889 -12.412 1.00 56.75 97 TRP A O 1
ATOM 797 N N . SER A 1 98 ? 8.028 -2.697 -10.452 1.00 49.41 98 SER A N 1
ATOM 798 C CA . SER A 1 98 ? 8.510 -4.068 -10.718 1.00 49.41 98 SER A CA 1
ATOM 799 C C . SER A 1 98 ? 7.294 -5.003 -10.799 1.00 49.41 98 SER A C 1
ATOM 801 O O . SER A 1 98 ? 6.420 -4.900 -9.951 1.00 49.41 98 SER A O 1
ATOM 803 N N . SER A 1 99 ? 7.066 -5.844 -11.817 1.00 37.19 99 SER A N 1
ATOM 804 C CA . SER A 1 99 ? 8.025 -6.707 -12.524 1.00 37.19 99 SER A CA 1
ATOM 805 C C . SER A 1 99 ? 7.605 -7.055 -13.973 1.00 37.19 99 SER A C 1
ATOM 807 O O . SER A 1 99 ? 7.548 -8.225 -14.341 1.00 37.19 99 SER A O 1
ATOM 809 N N . CYS A 1 100 ? 7.326 -6.064 -14.833 1.00 40.00 100 CYS A N 1
ATOM 810 C CA . CYS A 1 100 ? 7.164 -6.317 -16.283 1.00 40.00 100 CYS A CA 1
ATOM 811 C C . CYS A 1 100 ? 7.833 -5.306 -17.235 1.00 40.00 100 CYS A C 1
ATOM 813 O O . CYS A 1 100 ? 7.726 -5.467 -18.443 1.00 40.00 100 CYS A O 1
ATOM 815 N N . ASP A 1 101 ? 8.607 -4.340 -16.729 1.00 39.81 101 ASP A N 1
ATOM 816 C CA . ASP A 1 101 ? 9.385 -3.396 -17.556 1.00 39.81 101 ASP A CA 1
ATOM 817 C C . ASP A 1 101 ? 10.906 -3.561 -17.369 1.00 39.81 101 ASP A C 1
ATOM 819 O O . ASP A 1 101 ? 11.682 -2.611 -17.443 1.00 39.81 101 ASP A O 1
ATOM 823 N N . ARG A 1 102 ? 11.378 -4.799 -17.143 1.00 41.09 102 ARG A N 1
ATOM 824 C CA . ARG A 1 102 ? 12.823 -5.112 -17.195 1.00 41.09 102 ARG A CA 1
ATOM 825 C C . ARG A 1 102 ? 13.319 -5.474 -18.608 1.00 41.09 102 ARG A C 1
ATOM 827 O O . ARG A 1 102 ? 14.469 -5.864 -18.761 1.00 41.09 102 ARG A O 1
ATOM 834 N N . TYR A 1 103 ? 12.492 -5.291 -19.642 1.00 43.56 103 TYR A N 1
ATOM 835 C CA . TYR A 1 103 ? 12.880 -5.420 -21.053 1.00 43.56 103 TYR A CA 1
ATOM 836 C C . TYR A 1 103 ? 12.285 -4.294 -21.914 1.00 43.56 103 TYR A C 1
ATOM 838 O O . TYR A 1 103 ? 11.515 -4.527 -22.836 1.00 43.56 103 TYR A O 1
ATOM 846 N N . SER A 1 104 ? 12.669 -3.047 -21.651 1.00 41.28 104 SER A N 1
ATOM 847 C CA . SER A 1 104 ? 12.633 -2.007 -22.685 1.00 41.28 104 SER A CA 1
ATOM 848 C C . SER A 1 104 ? 13.756 -1.018 -22.408 1.00 41.28 104 SER A C 1
ATOM 850 O O . SER A 1 104 ? 13.789 -0.341 -21.384 1.00 41.28 104 SER A O 1
ATOM 852 N N . GLY A 1 105 ? 14.782 -1.092 -23.251 1.00 40.72 105 GLY A N 1
ATOM 853 C CA . GLY A 1 105 ? 16.122 -0.622 -22.942 1.00 40.72 105 GLY A CA 1
ATOM 854 C C . GLY A 1 105 ? 16.294 0.891 -22.868 1.00 40.72 105 GLY A C 1
ATOM 855 O O . GLY A 1 105 ? 15.523 1.662 -23.431 1.00 40.72 105 GLY A O 1
ATOM 856 N N . SER A 1 106 ? 17.413 1.302 -22.270 1.00 42.56 106 SER A N 1
ATOM 857 C CA . SER A 1 106 ? 18.488 2.009 -22.984 1.00 42.56 106 SER A CA 1
ATOM 858 C C . SER A 1 106 ? 19.641 2.348 -22.037 1.00 42.56 106 SER A C 1
ATOM 860 O O . SER A 1 106 ? 19.499 3.167 -21.140 1.00 42.56 106 SER A O 1
ATOM 862 N N . ARG A 1 107 ? 20.796 1.732 -22.316 1.00 44.62 107 ARG A N 1
ATOM 863 C CA . ARG A 1 107 ? 22.152 2.306 -22.249 1.00 44.62 107 ARG A CA 1
ATOM 864 C C . ARG A 1 107 ? 22.499 3.194 -21.046 1.00 44.62 107 ARG A C 1
ATOM 866 O O . ARG A 1 107 ? 22.314 4.403 -21.115 1.00 44.62 107 ARG A O 1
ATOM 873 N N . LEU A 1 108 ? 23.258 2.637 -20.101 1.00 44.25 108 LEU A N 1
ATOM 874 C CA . LEU A 1 108 ? 24.389 3.353 -19.507 1.00 44.25 108 LEU A CA 1
ATOM 875 C C . LEU A 1 108 ? 25.596 2.421 -19.353 1.00 44.25 108 LEU A C 1
ATOM 877 O O . LEU A 1 108 ? 25.515 1.333 -18.793 1.00 44.25 108 LEU A O 1
ATOM 881 N N . LEU A 1 109 ? 26.703 2.891 -19.922 1.00 48.97 109 LEU A N 1
ATOM 882 C CA . LEU A 1 109 ? 28.064 2.398 -19.778 1.00 48.97 109 LEU A CA 1
ATOM 883 C C . LEU A 1 109 ? 28.475 2.306 -18.302 1.00 48.97 109 LEU A C 1
ATOM 885 O O . LEU A 1 109 ? 28.645 3.337 -17.663 1.00 48.97 109 LEU A O 1
ATOM 889 N N . VAL A 1 110 ? 28.744 1.096 -17.820 1.00 47.59 110 VAL A N 1
ATOM 890 C CA . VAL A 1 110 ? 29.752 0.795 -16.788 1.00 47.59 110 VAL A CA 1
ATOM 891 C C . VAL A 1 110 ? 30.256 -0.596 -17.174 1.00 47.59 110 VAL A C 1
ATOM 893 O O . VAL A 1 110 ? 29.516 -1.566 -17.115 1.00 47.59 110 VAL A O 1
ATOM 896 N N . GLY A 1 111 ? 31.382 -0.727 -17.860 1.00 39.53 111 GLY A N 1
ATOM 897 C CA . GLY A 1 111 ? 32.694 -0.554 -17.263 1.00 39.53 111 GLY A CA 1
ATOM 898 C C . GLY A 1 111 ? 33.345 -1.935 -17.263 1.00 39.53 111 GLY A C 1
ATOM 899 O O . GLY A 1 111 ? 32.892 -2.841 -16.573 1.00 39.53 111 GLY A O 1
ATOM 900 N N . LEU A 1 112 ? 34.354 -2.098 -18.119 1.00 50.25 112 LEU A N 1
ATOM 901 C CA . LEU A 1 112 ? 35.327 -3.186 -18.079 1.00 50.25 112 LEU A CA 1
ATOM 902 C C . LEU A 1 112 ? 35.736 -3.510 -16.627 1.00 50.25 112 LEU A C 1
ATOM 904 O O . LEU A 1 112 ? 35.953 -2.588 -15.844 1.00 50.25 112 LEU A O 1
ATOM 908 N N . ASN A 1 113 ? 35.990 -4.798 -16.371 1.00 47.62 113 ASN A N 1
ATOM 909 C CA . ASN A 1 113 ? 36.642 -5.402 -15.195 1.00 47.62 113 ASN A CA 1
ATOM 910 C C . ASN A 1 113 ? 35.710 -6.027 -14.150 1.00 47.62 113 ASN A C 1
ATOM 912 O O . ASN A 1 113 ? 35.272 -5.399 -13.195 1.00 47.62 113 ASN A O 1
ATOM 916 N N . GLY A 1 114 ? 35.508 -7.334 -14.309 1.00 37.59 114 GLY A N 1
ATOM 917 C CA . GLY A 1 114 ? 34.939 -8.213 -13.290 1.00 37.59 114 GLY A CA 1
ATOM 918 C C . GLY A 1 114 ? 34.960 -9.685 -13.701 1.00 37.59 114 GLY A C 1
ATOM 919 O O . GLY A 1 114 ? 34.099 -10.451 -13.290 1.00 37.59 114 GLY A O 1
ATOM 920 N N . LEU A 1 115 ? 35.903 -10.080 -14.564 1.00 50.25 115 LEU A N 1
ATOM 921 C CA . LEU A 1 115 ? 36.147 -11.477 -14.904 1.00 50.25 115 LEU A CA 1
ATOM 922 C C . LEU A 1 115 ? 37.072 -12.056 -13.838 1.00 50.25 115 LEU A C 1
ATOM 924 O O . LEU A 1 115 ? 38.282 -11.962 -13.985 1.00 50.25 115 LEU A O 1
ATOM 928 N N . LEU A 1 116 ? 36.486 -12.563 -12.755 1.00 51.72 116 LEU A N 1
ATOM 929 C CA . LEU A 1 116 ? 37.003 -13.626 -11.883 1.00 51.72 116 LEU A CA 1
ATOM 930 C C . LEU A 1 116 ? 36.266 -13.547 -10.551 1.00 51.72 116 LEU A C 1
ATOM 932 O O . LEU A 1 116 ? 36.573 -12.686 -9.736 1.00 51.72 116 LEU A O 1
ATOM 936 N N . LEU A 1 117 ? 35.332 -14.470 -10.325 1.00 42.38 117 LEU A N 1
ATOM 937 C CA . LEU A 1 117 ? 35.286 -15.252 -9.089 1.00 42.38 117 LEU A CA 1
ATOM 938 C C . LEU A 1 117 ? 34.213 -16.346 -9.195 1.00 42.38 117 LEU A C 1
ATOM 940 O O . LEU A 1 117 ? 33.025 -16.071 -9.306 1.00 42.38 117 LEU A O 1
ATOM 944 N N . LEU A 1 118 ? 34.701 -17.583 -9.063 1.00 42.44 118 LEU A N 1
ATOM 945 C CA . LEU A 1 118 ? 34.036 -18.727 -8.432 1.00 42.44 118 LEU A CA 1
ATOM 946 C C . LEU A 1 118 ? 32.911 -19.455 -9.187 1.00 42.44 118 LEU A C 1
ATOM 948 O O . LEU A 1 118 ? 31.734 -19.342 -8.868 1.00 42.44 118 LEU A O 1
ATOM 952 N N . VAL A 1 119 ? 33.333 -20.387 -10.044 1.00 46.31 119 VAL A N 1
ATOM 953 C CA . VAL A 1 119 ? 32.757 -21.746 -10.097 1.00 46.31 119 VAL A CA 1
ATOM 954 C C . VAL A 1 119 ? 33.841 -22.662 -9.511 1.00 46.31 119 VAL A C 1
ATOM 956 O O . VAL A 1 119 ? 34.850 -22.913 -10.156 1.00 46.31 119 VAL A O 1
ATOM 959 N N . ILE A 1 120 ? 33.931 -22.801 -8.187 1.00 49.38 120 ILE A N 1
ATOM 960 C CA . ILE A 1 120 ? 33.291 -23.834 -7.353 1.00 49.38 120 ILE A CA 1
ATOM 961 C C . ILE A 1 120 ? 33.525 -25.259 -7.879 1.00 49.38 120 ILE A C 1
ATOM 963 O O . ILE A 1 120 ? 32.947 -25.677 -8.874 1.00 49.38 120 ILE A O 1
ATOM 967 N N . LEU A 1 121 ? 34.377 -25.961 -7.122 1.00 46.44 121 LEU A N 1
ATOM 968 C CA . LEU A 1 121 ? 34.309 -27.372 -6.728 1.00 46.44 121 LEU A CA 1
ATOM 969 C C . LEU A 1 121 ? 33.648 -28.345 -7.716 1.00 46.44 121 LEU A C 1
ATOM 971 O O . LEU A 1 121 ? 32.429 -28.455 -7.782 1.00 46.44 121 LEU A O 1
ATOM 975 N N . GLY A 1 122 ? 34.472 -29.189 -8.333 1.00 45.44 122 GLY A N 1
ATOM 976 C CA . GLY A 1 122 ? 33.991 -30.402 -8.996 1.00 45.44 122 GLY A CA 1
ATOM 97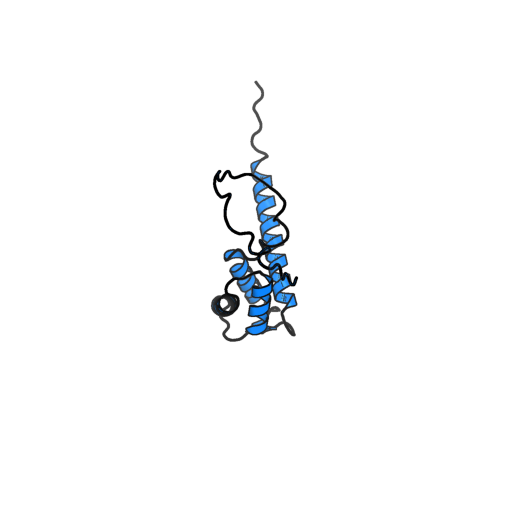7 C C . GLY A 1 122 ? 35.060 -31.445 -9.317 1.00 45.44 122 GLY A C 1
ATOM 978 O O . GLY A 1 122 ? 34.796 -32.333 -10.116 1.00 45.44 122 GLY A O 1
ATOM 979 N N . ALA A 1 123 ? 36.267 -31.356 -8.751 1.00 48.66 123 ALA A N 1
ATOM 980 C CA . ALA A 1 123 ? 37.338 -32.293 -9.080 1.00 48.66 123 ALA A CA 1
ATOM 981 C C . ALA A 1 123 ? 38.302 -32.480 -7.906 1.00 48.66 123 ALA A C 1
ATOM 983 O O . ALA A 1 123 ? 39.361 -31.865 -7.883 1.00 48.66 123 ALA A O 1
ATOM 984 N N . LEU A 1 124 ? 37.945 -33.319 -6.927 1.00 48.53 124 LEU A N 1
ATOM 985 C CA . LEU A 1 124 ? 38.961 -34.010 -6.126 1.00 48.53 124 LEU A CA 1
ATOM 986 C C . LEU A 1 124 ? 38.405 -35.254 -5.416 1.00 48.53 124 LEU A C 1
ATOM 988 O O . LEU A 1 124 ? 38.362 -35.334 -4.196 1.00 48.53 124 LEU A O 1
ATOM 992 N N . THR A 1 125 ? 37.988 -36.250 -6.190 1.00 56.72 125 THR A N 1
ATOM 993 C CA . THR A 1 125 ? 38.161 -37.652 -5.785 1.00 56.72 125 THR A CA 1
ATOM 994 C C . THR A 1 125 ? 38.504 -38.456 -7.034 1.00 56.72 125 THR A C 1
ATOM 996 O O . THR A 1 125 ? 37.739 -38.461 -7.997 1.00 56.72 125 THR A O 1
ATOM 999 N N . PRO A 1 126 ? 39.664 -39.124 -7.040 1.00 56.19 126 PRO A N 1
ATOM 1000 C CA . PRO A 1 126 ? 39.643 -40.489 -7.519 1.00 56.19 126 PRO A CA 1
ATOM 1001 C C . PRO A 1 126 ? 40.136 -41.439 -6.433 1.00 56.19 126 PRO A C 1
ATOM 1003 O O . PRO A 1 126 ? 41.229 -41.332 -5.884 1.00 56.19 126 PRO A O 1
ATOM 1006 N N . LEU A 1 127 ? 39.236 -42.371 -6.163 1.00 52.22 127 LEU A N 1
ATOM 1007 C CA . LEU A 1 127 ? 39.402 -43.635 -5.482 1.00 52.22 127 LEU A CA 1
ATOM 1008 C C . LEU A 1 127 ? 40.092 -44.593 -6.482 1.00 52.22 127 LEU A C 1
ATOM 1010 O O . LEU A 1 127 ? 39.510 -44.913 -7.513 1.00 52.22 127 LEU A O 1
ATOM 1014 N N . LEU A 1 128 ? 41.321 -45.015 -6.193 1.00 51.59 128 LEU A N 1
ATOM 1015 C CA . LEU A 1 128 ? 42.052 -46.151 -6.791 1.00 51.59 128 LEU A CA 1
ATOM 1016 C C . LEU A 1 128 ? 42.741 -46.794 -5.575 1.00 51.59 128 LEU A C 1
ATOM 1018 O O . LEU A 1 128 ? 43.533 -46.115 -4.931 1.00 51.59 128 LEU A O 1
ATOM 1022 N N . PHE A 1 129 ? 42.436 -47.979 -5.039 1.00 43.44 129 PHE A N 1
ATOM 1023 C CA . PHE A 1 129 ? 41.914 -49.248 -5.561 1.00 43.44 129 PHE A CA 1
ATOM 1024 C C . PHE A 1 129 ? 42.652 -49.782 -6.797 1.00 43.44 129 PHE A C 1
ATOM 1026 O O . PHE A 1 129 ? 42.324 -49.424 -7.923 1.00 43.44 129 PHE A O 1
ATOM 1033 N N . LEU A 1 130 ? 43.573 -50.705 -6.475 1.00 51.22 130 LEU A N 1
ATOM 1034 C CA . LEU A 1 130 ? 44.501 -51.526 -7.265 1.00 51.22 130 LEU A CA 1
ATOM 1035 C C . LEU A 1 130 ? 45.764 -50.852 -7.814 1.00 51.22 130 LEU A C 1
ATOM 1037 O O . LEU A 1 130 ? 45.681 -50.102 -8.806 1.00 51.22 130 LEU A O 1
#

Radius of gyration: 24.48 Å; Cα contacts (8 Å, |Δi|>4): 95; chains: 1; bounding box: 59×82×59 Å

Solvent-accessible surface area (backbone atoms only — not comparable to full-atom values): 8187 Å² total; per-residue (Å²): 133,88,81,82,82,85,79,69,71,70,66,58,56,59,53,49,54,53,49,53,53,49,55,40,43,50,52,45,47,50,50,53,54,72,45,28,59,95,46,33,31,38,56,67,36,38,20,52,41,32,44,75,55,68,42,94,54,21,64,62,51,28,54,50,43,32,56,73,58,70,35,92,62,55,43,50,59,79,41,60,68,47,39,50,47,42,32,49,51,41,46,75,74,55,46,68,67,73,90,82,67,91,82,70,88,79,89,80,94,79,75,91,88,80,93,79,84,83,87,73,90,87,84,89,83,85,91,74,87,134

Foldseek 3Di:
DDDDDPPPPPVVVVVVVVVVLVVLLVVLLVLQVVLADVQKQWLVSQLVSVVVLVNPCSNVLSCVLCVQLVHDTIFRSVPVSSSSSSSVSCVVVVRSPDDDPPPDDDDDDDDDDDPDDDDDDDDDDDDDDD

Secondary structure (DSSP, 8-state):
------SSHHHHHHHHHHHHHHHHHHHHHHHHHHH-BTTEEEHHHHHHHHHHTT-SSHHHHHHHHHHHHT-SSEEETT-HHHHHHHHHHHHHTTTT--SS-SSS-------S------------------

pLDDT: mean 71.38, std 19.66, range [37.19, 92.06]

Mean predicted aligned error: 15.47 Å

Organism: NCBI:txid47602

Nearest PDB structures (foldseek):
  3fia-assembly1_A  TM=5.488E-01  e=4.562E-01  Homo sapiens
  1ff1-assembly1_A  TM=5.662E-01  e=6.799E-01  Homo sapiens
  4q04-assembly1_A  TM=6.337E-01  e=3.168E+00  Entamoeba histolytica

Sequence (130 aa):
MPVFSSRVMFRSYDQKLRKERSDRKSKLSEVFKSYASNGVLDKESLKDAFLHLDAAMPYRQAEEALRVVGKSYEINVHNETDLNTLVDYAYNKGYGWSSCDRYSGSRLLVGLNGLLLLVILGALTPLLFL